Protein AF-A0A7C2Q1U1-F1 (afdb_monomer)

Foldseek 3Di:
DDPDDDPPPDPCCVVPVCVVVPPDDPLPDDPLVQAAAFQQDQEFGDGDSDDDDDDDDDDPPDDRPPDDHDPVVSVVNSCCRCVPRHDDDDPPDFFNGDLPDDDPPDDSDPVVGGHDDD

Radius of gyration: 21.74 Å; Cα contacts (8 Å, |Δi|>4): 78; chains: 1; bounding box: 53×30×57 Å

Solvent-accessible surface area (backbone atoms only — not comparable to full-atom values): 8065 Å² total; per-residue (Å²): 135,76,85,71,79,85,69,89,76,58,97,50,56,88,84,46,69,65,59,80,71,58,87,69,52,100,77,66,76,79,61,66,83,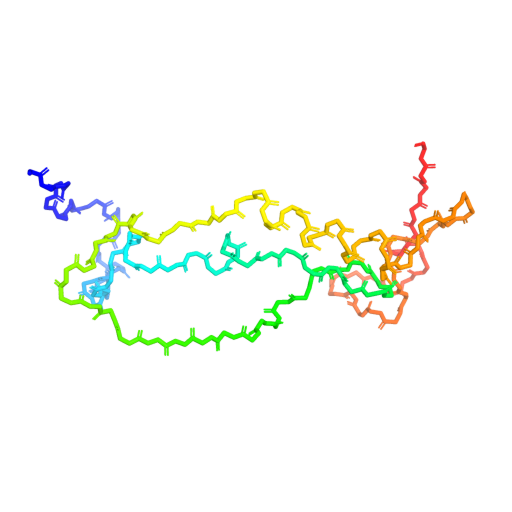71,62,55,53,52,42,34,35,43,82,64,56,46,73,54,85,86,70,94,78,86,86,76,83,81,59,98,83,67,54,95,71,81,72,73,68,58,62,68,59,30,50,52,49,25,46,50,28,47,76,75,54,21,64,76,88,55,99,84,62,42,64,73,46,60,85,86,59,85,64,83,97,56,76,97,46,72,73,75,30,44,46,87,85,127

Mean predicted aligned error: 10.08 Å

Structure (mmCIF, N/CA/C/O backbone):
data_AF-A0A7C2Q1U1-F1
#
_entry.id   AF-A0A7C2Q1U1-F1
#
loop_
_atom_site.group_PDB
_atom_site.id
_atom_site.type_symbol
_atom_site.label_atom_id
_atom_site.label_alt_id
_atom_site.label_comp_id
_atom_site.label_asym_id
_atom_site.label_entity_id
_atom_site.label_seq_id
_atom_site.pdbx_PDB_ins_code
_atom_site.Cartn_x
_atom_site.Cartn_y
_atom_site.Cartn_z
_atom_site.occupancy
_atom_site.B_iso_or_equiv
_atom_site.auth_seq_id
_atom_site.auth_comp_id
_atom_site.auth_asym_id
_atom_site.auth_atom_id
_atom_site.pdbx_PDB_model_num
ATOM 1 N N . GLN A 1 1 ? -26.484 -10.016 21.437 1.00 40.97 1 GLN A N 1
ATOM 2 C CA . GLN A 1 1 ? -25.639 -10.908 22.260 1.00 40.97 1 GLN A CA 1
ATOM 3 C C . GLN A 1 1 ? -24.205 -10.718 21.770 1.00 40.97 1 GLN A C 1
ATOM 5 O O . GLN A 1 1 ? -23.758 -11.435 20.887 1.00 40.97 1 GLN A O 1
ATOM 10 N N . GLY A 1 2 ? -23.568 -9.620 22.198 1.00 40.38 2 GLY A N 1
ATOM 11 C CA . GLY A 1 2 ? -22.231 -9.234 21.734 1.00 40.38 2 GLY A CA 1
ATOM 12 C C . GLY A 1 2 ? -21.173 -10.209 22.241 1.00 40.38 2 GLY A C 1
ATOM 13 O O . GLY A 1 2 ? -21.343 -10.795 23.309 1.00 40.38 2 GLY A O 1
ATOM 14 N N . MET A 1 3 ? -20.137 -10.421 21.430 1.00 47.72 3 MET A N 1
ATOM 15 C CA . MET A 1 3 ? -19.001 -11.298 21.712 1.00 47.72 3 MET A CA 1
ATOM 16 C C . MET A 1 3 ? -18.491 -11.142 23.151 1.00 47.72 3 MET A C 1
ATOM 18 O O . MET A 1 3 ? -18.294 -10.036 23.633 1.00 47.72 3 MET A O 1
ATOM 22 N N . GLN A 1 4 ? -18.324 -12.303 23.784 1.00 49.94 4 GLN A N 1
ATOM 23 C CA . GLN A 1 4 ? -17.927 -12.595 25.164 1.00 49.94 4 GLN A CA 1
ATOM 24 C C . GLN A 1 4 ? -17.186 -11.490 25.935 1.00 49.94 4 GLN A C 1
ATOM 26 O O . GLN A 1 4 ? -16.208 -10.926 25.448 1.00 49.94 4 GLN A O 1
ATOM 31 N N . GLU A 1 5 ? -17.606 -11.295 27.194 1.00 51.97 5 GLU A N 1
ATOM 32 C CA . GLU A 1 5 ? -16.851 -10.594 28.240 1.00 51.97 5 GLU A CA 1
ATOM 33 C C . GLU A 1 5 ? -15.367 -10.979 28.170 1.00 51.97 5 GLU A C 1
ATOM 35 O O . GLU A 1 5 ? -15.042 -12.161 28.021 1.00 51.97 5 GLU A O 1
ATOM 40 N N . ARG A 1 6 ? -14.487 -9.965 28.214 1.00 53.88 6 ARG A N 1
ATOM 41 C CA . ARG A 1 6 ? -13.024 -10.074 28.099 1.00 53.88 6 ARG A CA 1
ATOM 42 C C . ARG A 1 6 ? -12.522 -11.349 28.781 1.00 53.88 6 ARG A C 1
ATOM 44 O O . ARG A 1 6 ? -12.462 -11.416 30.005 1.00 53.88 6 ARG A O 1
ATOM 51 N N . ARG A 1 7 ? -12.173 -12.367 27.986 1.00 52.31 7 ARG A N 1
ATOM 52 C CA . ARG A 1 7 ? -11.569 -13.594 28.513 1.00 52.31 7 ARG A CA 1
ATOM 53 C C . ARG A 1 7 ? -10.288 -13.209 29.251 1.00 52.31 7 ARG A C 1
ATOM 55 O O . ARG A 1 7 ? -9.525 -12.387 28.748 1.00 52.31 7 ARG A O 1
ATOM 62 N N . ASP A 1 8 ? -10.013 -13.878 30.368 1.00 52.69 8 ASP A N 1
ATOM 63 C CA . ASP A 1 8 ? -8.742 -13.879 31.117 1.00 52.69 8 ASP A CA 1
ATOM 64 C C . ASP A 1 8 ? -7.518 -14.354 30.281 1.00 52.69 8 ASP A C 1
ATOM 66 O O . ASP A 1 8 ? -6.556 -14.916 30.796 1.00 52.69 8 ASP A O 1
ATOM 70 N N . SER A 1 9 ? -7.536 -14.205 28.956 1.00 51.66 9 SER A N 1
ATOM 71 C CA . SER A 1 9 ? -6.804 -15.041 28.007 1.00 51.66 9 SER A CA 1
ATOM 72 C C . SER A 1 9 ? -5.359 -14.638 27.735 1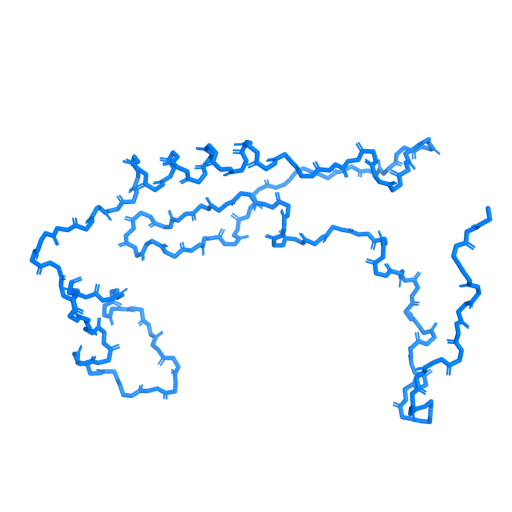.00 51.66 9 SER A C 1
ATOM 74 O O . SER A 1 9 ? -4.783 -15.143 26.772 1.00 51.66 9 SER A O 1
ATOM 76 N N . TRP A 1 10 ? -4.735 -13.773 28.536 1.00 59.41 10 TRP A N 1
ATOM 77 C CA . TRP A 1 10 ? -3.313 -13.485 28.341 1.00 59.41 10 TRP A CA 1
ATOM 78 C C . TRP A 1 10 ? -2.440 -14.332 29.262 1.00 59.41 10 TRP A C 1
ATOM 80 O O . TRP A 1 10 ? -2.447 -14.169 30.478 1.00 59.41 10 TRP A O 1
ATOM 90 N N . GLN A 1 11 ? -1.640 -15.210 28.651 1.00 63.00 11 GLN A N 1
ATOM 91 C CA . GLN A 1 11 ? -0.785 -16.212 29.306 1.00 63.00 11 GLN A CA 1
ATOM 92 C C . GLN A 1 11 ? 0.261 -15.639 30.293 1.00 6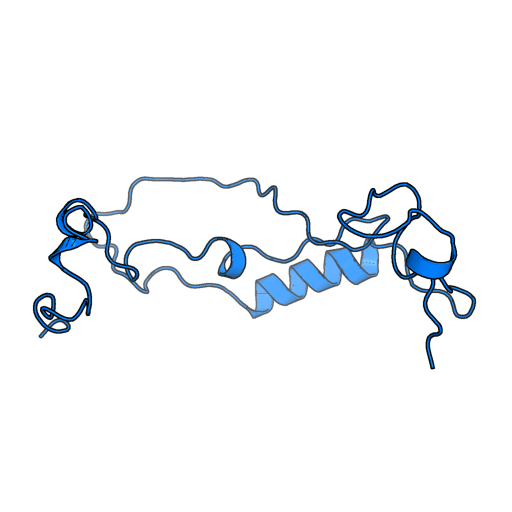3.00 11 GLN A C 1
ATOM 94 O O . GLN A 1 11 ? 0.924 -16.412 30.976 1.00 63.00 11 GLN A O 1
ATOM 99 N N . PHE A 1 12 ? 0.390 -14.309 30.414 1.00 73.06 12 PHE A N 1
ATOM 100 C CA . PHE A 1 12 ? 1.386 -13.614 31.242 1.00 73.06 12 PHE A CA 1
ATOM 101 C C . PHE A 1 12 ? 0.808 -12.378 31.958 1.00 73.06 12 PHE A C 1
ATOM 103 O O . PHE A 1 12 ? 1.365 -11.285 31.877 1.00 73.06 12 PHE A O 1
ATOM 110 N N . LYS A 1 13 ? -0.321 -12.533 32.664 1.00 70.56 13 LYS A N 1
ATOM 111 C CA . LYS A 1 13 ? -1.034 -11.439 33.367 1.00 70.56 13 LYS A CA 1
ATOM 112 C C . LYS A 1 13 ? -0.130 -10.592 34.279 1.00 70.56 13 LYS A C 1
ATOM 114 O O . LYS A 1 13 ? -0.313 -9.386 34.383 1.00 70.56 13 LYS A O 1
ATOM 119 N N . GLU A 1 14 ? 0.881 -11.202 34.895 1.00 79.56 14 GLU A N 1
ATOM 120 C CA . GLU A 1 14 ? 1.820 -10.510 35.786 1.00 79.56 14 GLU A CA 1
ATOM 121 C C . GLU A 1 14 ? 2.818 -9.591 35.056 1.00 79.56 14 GLU A C 1
ATOM 123 O O . GLU A 1 14 ? 3.242 -8.583 35.619 1.00 79.56 14 GLU A O 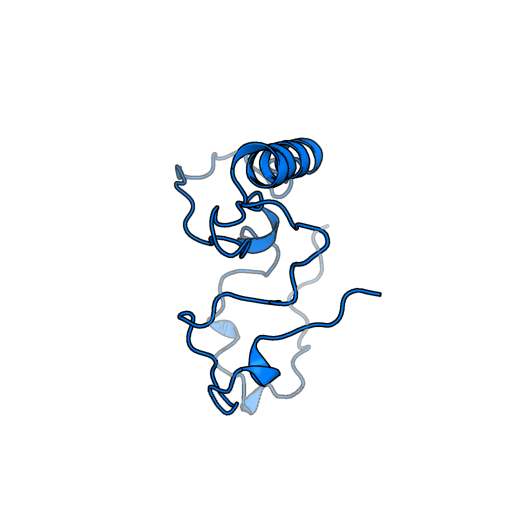1
ATOM 128 N N . TYR A 1 15 ? 3.134 -9.892 33.795 1.00 75.75 15 TYR A N 1
ATOM 129 C CA . TYR A 1 15 ? 3.989 -9.068 32.931 1.00 75.75 15 TYR A CA 1
ATOM 130 C C . TYR A 1 15 ? 3.191 -8.062 32.091 1.00 75.75 15 TYR A C 1
ATOM 132 O O . TYR A 1 15 ? 3.763 -7.105 31.585 1.00 75.75 15 TYR A O 1
ATOM 140 N N . ASN A 1 16 ? 1.875 -8.265 31.988 1.00 77.31 16 ASN A N 1
ATOM 141 C CA . ASN A 1 16 ? 0.957 -7.521 31.127 1.00 77.31 16 ASN A CA 1
ATOM 142 C C . ASN A 1 16 ? -0.110 -6.756 31.938 1.00 77.31 16 ASN A C 1
ATOM 144 O O . ASN A 1 16 ? -1.268 -6.660 31.528 1.00 77.31 16 ASN A O 1
ATOM 148 N N . LYS A 1 17 ? 0.253 -6.266 33.132 1.00 78.25 17 LYS A N 1
ATOM 149 C CA . LYS A 1 17 ? -0.666 -5.576 34.065 1.00 78.25 17 LYS A CA 1
ATOM 150 C C . LYS A 1 17 ? -1.262 -4.290 33.482 1.00 78.25 17 LYS A C 1
ATOM 152 O O . LYS A 1 17 ? -2.269 -3.797 33.970 1.00 78.25 17 LYS A O 1
ATOM 157 N N . ASP A 1 18 ? -0.620 -3.734 32.465 1.00 79.75 18 ASP A N 1
ATOM 158 C CA . ASP A 1 18 ? -0.994 -2.512 31.767 1.00 79.75 18 ASP A CA 1
ATOM 159 C C . ASP A 1 18 ? -1.994 -2.734 30.624 1.00 79.75 18 ASP A C 1
ATOM 161 O O . ASP A 1 18 ? -2.528 -1.754 30.106 1.00 79.75 18 ASP A O 1
ATOM 165 N N . LEU A 1 19 ? -2.305 -3.983 30.253 1.00 71.88 19 LEU A N 1
ATOM 166 C CA . LEU A 1 19 ? -3.303 -4.271 29.215 1.00 71.88 19 LEU A CA 1
ATOM 167 C C . LEU A 1 19 ? -4.704 -3.766 29.581 1.00 71.88 19 LEU A C 1
ATOM 169 O O . LEU A 1 19 ? -5.470 -3.423 28.685 1.00 71.88 19 LEU A O 1
ATOM 173 N N . ASP A 1 20 ? -5.030 -3.650 30.869 1.00 72.62 20 ASP A N 1
ATOM 174 C CA . ASP A 1 20 ? -6.304 -3.073 31.317 1.00 72.62 20 ASP A CA 1
ATOM 175 C C . ASP A 1 20 ? -6.422 -1.566 31.014 1.00 72.62 20 ASP A C 1
ATOM 177 O O . ASP A 1 20 ? -7.528 -1.025 31.022 1.00 72.62 20 ASP A O 1
ATOM 181 N N . ASN A 1 21 ? -5.310 -0.894 30.680 1.00 78.44 21 ASN A N 1
ATOM 182 C CA . ASN A 1 21 ? -5.307 0.495 30.208 1.00 78.44 21 ASN A CA 1
ATOM 183 C C . ASN A 1 21 ? -5.705 0.620 28.726 1.00 78.44 21 ASN A C 1
ATOM 185 O O . ASN A 1 21 ? -5.931 1.731 28.235 1.00 78.44 21 ASN A O 1
ATOM 189 N N . ILE A 1 22 ? -5.765 -0.495 27.991 1.00 73.94 22 ILE A N 1
ATOM 190 C CA . ILE A 1 22 ? -6.217 -0.521 26.602 1.00 73.94 22 ILE A CA 1
ATOM 191 C C . ILE A 1 22 ? -7.742 -0.415 26.607 1.00 73.94 22 ILE A C 1
ATOM 193 O O . ILE A 1 22 ? -8.464 -1.373 26.875 1.00 73.94 22 ILE A O 1
ATOM 197 N N . TRP A 1 23 ? -8.228 0.789 26.327 1.00 70.50 23 TRP A N 1
ATOM 198 C CA . TRP A 1 23 ? -9.653 1.114 26.305 1.00 70.50 23 TRP A CA 1
ATOM 199 C C . TRP A 1 23 ? -10.321 0.848 24.945 1.00 70.50 23 TRP A C 1
ATOM 201 O O . TRP A 1 23 ? -11.546 0.894 24.860 1.00 70.50 23 TRP A O 1
ATOM 211 N N . TRP A 1 24 ? -9.536 0.582 23.895 1.00 71.56 24 TRP A N 1
ATOM 212 C CA . TRP A 1 24 ? -10.019 0.235 22.556 1.00 71.56 24 TRP A CA 1
ATOM 213 C C . TRP A 1 24 ? -10.002 -1.284 22.360 1.00 71.56 24 TRP A C 1
ATOM 215 O O . TRP A 1 24 ? -9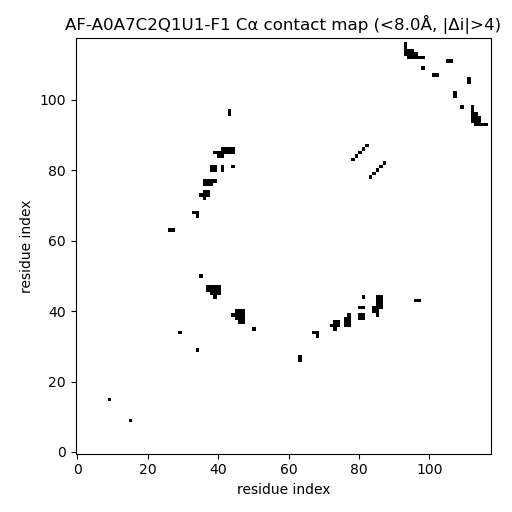.082 -1.968 22.803 1.00 71.56 24 TRP A O 1
ATOM 225 N N . ASP A 1 25 ? -11.003 -1.830 21.679 1.00 66.31 25 ASP A N 1
ATOM 226 C CA . ASP A 1 25 ? -10.946 -3.205 21.188 1.00 66.31 25 ASP A CA 1
ATOM 227 C C . ASP A 1 25 ? -10.435 -3.207 19.738 1.00 66.31 25 ASP A C 1
ATOM 229 O O . ASP A 1 25 ? -10.587 -2.228 19.009 1.00 66.31 25 ASP A O 1
ATOM 233 N N . GLY A 1 26 ? -9.798 -4.291 19.288 1.00 63.97 26 GLY A N 1
ATOM 234 C CA . GLY A 1 26 ? -9.290 -4.391 17.909 1.00 63.97 26 GLY A CA 1
ATOM 235 C C . GLY A 1 26 ? -10.374 -4.384 16.819 1.00 63.97 26 GLY A C 1
ATOM 236 O O . GLY A 1 26 ? -10.044 -4.541 15.642 1.00 63.97 26 GLY A O 1
ATOM 237 N N . LEU A 1 27 ? -11.646 -4.243 17.208 1.00 63.56 27 LEU A N 1
ATOM 238 C CA . LEU A 1 27 ? -12.798 -4.046 16.331 1.00 63.56 27 LEU A CA 1
ATOM 239 C C . LEU A 1 27 ? -13.126 -2.548 16.176 1.00 63.56 27 LEU A C 1
ATOM 241 O O . LEU A 1 27 ? -13.661 -2.140 15.148 1.00 63.56 27 LEU A O 1
ATOM 245 N N . SER A 1 28 ? -12.768 -1.728 17.165 1.00 60.78 28 SER A N 1
ATOM 246 C CA . SER A 1 28 ? -12.877 -0.275 17.183 1.00 60.78 28 SER A CA 1
ATOM 247 C C . SER A 1 28 ? -11.644 0.364 16.535 1.00 60.78 28 SER A C 1
ATOM 249 O O . SER A 1 28 ? -10.549 0.418 17.092 1.00 60.78 28 SER A O 1
ATOM 251 N N . GLY A 1 29 ? -11.816 0.839 15.302 1.00 64.75 29 GLY A N 1
ATOM 252 C CA . GLY A 1 29 ? -10.776 1.536 14.548 1.00 64.75 29 GLY A CA 1
ATOM 253 C C . GLY A 1 29 ? -10.621 1.020 13.123 1.00 64.75 29 GLY A C 1
ATOM 254 O O . GLY A 1 29 ? -11.155 -0.018 12.739 1.00 64.75 29 GLY A O 1
ATOM 255 N N . SER A 1 30 ? -9.877 1.771 12.312 1.00 67.75 30 SER A N 1
ATOM 256 C CA . SER A 1 30 ? -9.567 1.365 10.944 1.00 67.75 30 SER A CA 1
ATOM 257 C C . SER A 1 30 ? -8.155 0.802 10.852 1.00 67.75 30 SER A C 1
ATOM 259 O O . SER A 1 30 ? -7.186 1.382 11.350 1.00 67.75 30 SER A O 1
ATOM 261 N N . TRP A 1 31 ? -8.024 -0.330 10.165 1.00 73.19 31 TRP A N 1
ATOM 262 C CA . TRP A 1 31 ? -6.727 -0.860 9.775 1.00 73.19 31 TRP A CA 1
ATOM 263 C C . TRP A 1 31 ? -6.181 0.045 8.670 1.00 73.19 31 TRP A C 1
ATOM 265 O O . TRP A 1 31 ? -6.546 -0.106 7.506 1.00 73.19 31 TRP A O 1
ATOM 275 N N . GLN A 1 32 ? -5.333 1.011 9.036 1.00 71.94 32 GLN A N 1
ATOM 276 C CA . GLN A 1 32 ? -4.859 2.087 8.147 1.00 71.94 32 GLN A CA 1
ATOM 277 C C . GLN A 1 32 ? -4.325 1.565 6.800 1.00 71.94 32 GLN A C 1
ATOM 279 O O . GLN A 1 32 ? -4.604 2.131 5.744 1.00 71.94 32 GLN A O 1
ATOM 284 N N . ASN A 1 33 ? -3.630 0.426 6.825 1.00 74.81 33 ASN A N 1
ATOM 285 C CA . ASN A 1 33 ? -3.055 -0.195 5.631 1.00 74.81 33 ASN A CA 1
ATOM 286 C C . ASN A 1 33 ? -4.092 -0.924 4.762 1.00 74.81 33 ASN A C 1
ATOM 288 O O . ASN A 1 33 ? -3.824 -1.197 3.597 1.00 74.81 33 ASN A O 1
ATOM 292 N N . ALA A 1 34 ? -5.246 -1.279 5.329 1.00 71.25 34 ALA A N 1
ATOM 293 C CA . ALA A 1 34 ? -6.332 -1.943 4.617 1.00 71.25 34 ALA A CA 1
ATOM 294 C C . ALA A 1 34 ? -7.298 -0.940 3.975 1.00 71.25 34 ALA A C 1
ATOM 296 O O . ALA A 1 34 ? -7.918 -1.262 2.965 1.00 71.25 34 ALA A O 1
ATOM 297 N N . VAL A 1 35 ? -7.432 0.264 4.547 1.00 79.12 35 VAL A N 1
ATOM 298 C CA . VAL A 1 35 ? -8.393 1.269 4.067 1.00 79.12 35 VAL A CA 1
ATOM 299 C C . VAL A 1 35 ? -7.887 2.070 2.873 1.00 79.12 35 VAL A C 1
ATOM 301 O O . VAL A 1 35 ? -8.652 2.330 1.944 1.00 79.12 35 VAL A O 1
ATOM 304 N N . ALA A 1 36 ? -6.607 2.439 2.860 1.00 84.94 36 ALA A N 1
ATOM 305 C CA . ALA A 1 36 ? -6.053 3.290 1.818 1.00 84.94 36 ALA A CA 1
ATOM 306 C C . ALA A 1 36 ? -5.716 2.504 0.544 1.00 84.94 36 ALA A C 1
ATOM 308 O O . ALA A 1 36 ? -5.104 1.435 0.587 1.00 84.94 36 ALA A O 1
ATOM 309 N N . ALA A 1 37 ? -6.059 3.074 -0.612 1.00 87.62 37 ALA A N 1
ATOM 310 C CA . ALA A 1 37 ? -5.598 2.553 -1.889 1.00 87.62 37 ALA A CA 1
ATOM 311 C C . ALA A 1 37 ? -4.068 2.628 -1.993 1.00 87.62 37 ALA A C 1
ATOM 313 O O . ALA A 1 37 ? -3.417 3.542 -1.478 1.00 87.62 37 ALA A O 1
ATOM 314 N N . SER A 1 38 ? -3.484 1.668 -2.709 1.00 88.38 38 SER A N 1
ATOM 315 C CA . SER A 1 38 ? -2.056 1.707 -2.989 1.00 88.38 38 SER A CA 1
ATOM 316 C C . SER A 1 38 ? -1.730 2.774 -4.030 1.00 88.38 38 SER A C 1
ATOM 318 O O . SER A 1 38 ? -2.225 2.710 -5.148 1.00 88.38 38 SER A O 1
ATOM 320 N N . HIS A 1 39 ? -0.828 3.697 -3.688 1.00 90.12 39 HIS A N 1
ATOM 321 C CA . HIS A 1 39 ? -0.277 4.701 -4.603 1.00 90.12 39 HIS A CA 1
ATOM 322 C C . HIS A 1 39 ? 1.221 4.451 -4.826 1.00 90.12 39 HIS A C 1
ATOM 324 O O . HIS A 1 39 ? 2.041 4.917 -4.029 1.00 90.12 39 HIS A O 1
ATOM 330 N N . PRO A 1 40 ? 1.603 3.632 -5.821 1.00 89.56 40 PRO A N 1
ATOM 331 C CA . PRO A 1 40 ? 3.004 3.412 -6.144 1.00 89.56 40 PRO A CA 1
ATOM 332 C C . PRO A 1 40 ? 3.697 4.708 -6.574 1.00 89.56 40 PRO A C 1
ATOM 334 O O . PRO A 1 40 ? 3.210 5.421 -7.450 1.00 89.56 40 PRO A O 1
ATOM 337 N N . ASP A 1 41 ? 4.854 4.988 -5.982 1.00 88.94 41 ASP A N 1
ATOM 338 C CA . ASP A 1 41 ? 5.724 6.095 -6.366 1.00 88.94 41 ASP A CA 1
ATOM 339 C C . ASP A 1 41 ? 6.077 6.027 -7.868 1.00 88.94 41 ASP A C 1
ATOM 341 O O . ASP A 1 41 ? 6.464 4.955 -8.349 1.00 88.94 41 ASP A O 1
ATOM 345 N N . PRO A 1 42 ? 6.005 7.147 -8.611 1.00 87.94 42 PRO A N 1
ATOM 346 C CA . PRO A 1 42 ? 6.318 7.181 -10.035 1.00 87.94 42 PRO A CA 1
ATOM 347 C C . PRO A 1 42 ? 7.707 6.651 -10.424 1.00 87.94 42 PRO A C 1
ATOM 349 O O . PRO A 1 42 ? 7.888 6.160 -11.534 1.00 87.94 42 PRO A O 1
ATOM 352 N N . VAL A 1 43 ? 8.708 6.728 -9.542 1.00 84.31 43 VAL A N 1
ATOM 353 C CA . VAL A 1 43 ? 10.105 6.403 -9.873 1.00 84.31 43 VAL A CA 1
ATOM 354 C C . VAL A 1 43 ? 10.472 4.980 -9.454 1.00 84.31 43 VAL A C 1
ATOM 356 O O . VAL A 1 43 ? 11.073 4.219 -10.220 1.00 84.31 43 VAL A O 1
ATOM 359 N N . ALA A 1 44 ? 10.157 4.622 -8.218 1.00 80.50 44 ALA A N 1
ATOM 360 C CA . ALA A 1 44 ? 10.580 3.401 -7.553 1.00 80.50 44 ALA A CA 1
ATOM 361 C C . ALA A 1 44 ? 9.454 2.368 -7.409 1.00 80.50 44 ALA A C 1
ATOM 363 O O . ALA A 1 44 ? 9.739 1.223 -7.054 1.00 80.50 44 ALA A O 1
ATOM 364 N N . GLY A 1 45 ? 8.197 2.750 -7.659 1.00 83.31 45 GLY A N 1
ATOM 365 C CA . GLY A 1 45 ? 7.037 1.863 -7.573 1.00 83.31 45 GLY A CA 1
ATOM 366 C C . GLY A 1 45 ? 6.699 1.398 -6.152 1.00 83.31 45 GLY A C 1
ATOM 367 O O . GLY A 1 45 ? 5.900 0.480 -5.980 1.00 83.31 45 GLY A O 1
ATOM 368 N N . ASN A 1 46 ? 7.304 1.985 -5.113 1.00 84.88 46 ASN A N 1
ATOM 369 C CA . ASN A 1 46 ? 6.973 1.664 -3.725 1.00 84.88 46 ASN A CA 1
ATOM 370 C C . ASN A 1 46 ? 5.666 2.333 -3.305 1.00 84.88 46 ASN A C 1
ATOM 372 O O . ASN A 1 46 ? 5.380 3.453 -3.708 1.00 84.88 46 ASN A O 1
ATOM 376 N N . HIS A 1 47 ? 4.904 1.680 -2.432 1.00 84.81 47 HIS A N 1
ATOM 377 C CA . HIS A 1 47 ? 3.713 2.292 -1.856 1.00 84.81 47 HIS A CA 1
ATOM 378 C C . HIS A 1 47 ? 4.069 3.549 -1.042 1.00 84.81 47 HIS A C 1
ATOM 380 O O . HIS A 1 47 ? 5.000 3.523 -0.228 1.00 84.81 47 HIS A O 1
ATOM 386 N N . ALA A 1 48 ? 3.333 4.640 -1.271 1.00 80.12 48 ALA A N 1
ATOM 387 C CA . ALA A 1 48 ? 3.392 5.855 -0.471 1.00 80.12 48 ALA A CA 1
ATOM 388 C C . ALA A 1 48 ? 2.305 5.856 0.617 1.00 80.12 48 ALA A C 1
ATOM 390 O O . ALA A 1 48 ? 1.109 5.845 0.331 1.00 80.12 48 ALA A O 1
ATOM 391 N N . TRP A 1 49 ? 2.742 5.927 1.875 1.00 77.06 49 TRP A N 1
ATOM 392 C CA . TRP A 1 49 ? 1.873 5.868 3.058 1.00 77.06 49 TRP A CA 1
ATOM 393 C C . TRP A 1 49 ? 1.181 7.191 3.402 1.00 77.06 49 TRP A C 1
ATOM 395 O O . TRP A 1 49 ? 0.241 7.211 4.188 1.00 77.06 49 TRP A O 1
ATOM 405 N N . HIS A 1 50 ? 1.631 8.306 2.826 1.00 82.50 50 HIS A N 1
ATOM 406 C CA . HIS A 1 50 ? 1.051 9.614 3.112 1.00 82.50 50 HIS A CA 1
ATOM 407 C C . HIS A 1 50 ? -0.264 9.772 2.351 1.00 82.50 50 HIS A C 1
ATOM 409 O O . HIS A 1 50 ? -0.267 9.906 1.128 1.00 82.50 50 HIS A O 1
ATOM 415 N N . GLN A 1 51 ? -1.370 9.752 3.090 1.00 80.88 51 GLN A N 1
ATOM 416 C CA . GLN A 1 51 ? -2.716 9.945 2.566 1.00 80.88 51 GLN A CA 1
ATOM 417 C C . GLN A 1 51 ? -3.320 11.212 3.156 1.00 80.88 51 GLN A C 1
ATOM 419 O O . GLN A 1 51 ? -3.256 11.439 4.364 1.00 80.88 51 GLN A O 1
ATOM 424 N N . LYS A 1 52 ? -3.926 12.038 2.301 1.00 85.12 52 LYS A N 1
ATOM 425 C CA . LYS A 1 52 ? -4.785 13.120 2.775 1.00 85.12 52 LYS A CA 1
ATOM 426 C C . LYS A 1 52 ? -6.114 12.502 3.192 1.00 85.12 52 LYS A C 1
ATOM 428 O O . LYS A 1 52 ? -6.776 11.873 2.372 1.00 85.12 52 LYS A O 1
ATOM 433 N N . VAL A 1 53 ? -6.496 12.711 4.444 1.00 85.19 53 VAL A N 1
ATOM 434 C CA . VAL A 1 53 ? -7.768 12.243 4.995 1.00 85.19 53 VAL A CA 1
ATOM 435 C C . VAL A 1 53 ? -8.578 13.425 5.511 1.00 85.19 53 VAL A C 1
ATOM 437 O O . VAL A 1 53 ? -8.014 14.424 5.961 1.00 85.19 53 VAL A O 1
ATOM 440 N N . SER A 1 54 ? -9.896 13.296 5.431 1.00 87.75 54 SER A N 1
ATOM 441 C CA . SER A 1 54 ? -10.841 14.117 6.185 1.00 87.75 54 SER A CA 1
ATOM 442 C C . SER A 1 54 ? -11.379 13.260 7.322 1.00 87.75 54 SER A C 1
ATOM 444 O O . SER A 1 54 ? -11.574 12.060 7.141 1.00 87.75 54 SER A O 1
ATOM 446 N N . ILE A 1 55 ? -11.575 13.866 8.486 1.00 86.56 55 ILE A N 1
ATOM 447 C CA . ILE A 1 55 ? -12.006 13.171 9.697 1.00 86.56 55 ILE A CA 1
ATOM 448 C C . ILE A 1 55 ? -13.176 13.949 10.281 1.00 86.56 55 ILE A C 1
ATOM 450 O O . ILE A 1 55 ? -13.139 15.180 10.305 1.00 86.56 55 ILE A O 1
ATOM 454 N N . GLU A 1 56 ? -14.178 13.237 10.772 1.00 89.06 56 GLU A N 1
ATOM 455 C CA . GLU A 1 56 ? -15.312 13.804 11.491 1.00 89.06 56 GLU A CA 1
ATOM 456 C C . GLU A 1 56 ? -15.664 12.929 12.703 1.00 89.06 56 GLU A C 1
ATOM 458 O O . GLU A 1 56 ? -15.269 11.758 12.743 1.00 89.06 56 GLU A O 1
ATOM 463 N N . PRO A 1 57 ? -16.350 13.477 13.721 1.00 89.31 57 PRO A N 1
ATOM 464 C CA . PRO A 1 57 ? -16.900 12.663 14.797 1.00 89.31 57 PRO A CA 1
ATOM 465 C C . PRO A 1 57 ? -17.928 11.668 14.249 1.00 89.31 57 PRO A C 1
ATOM 467 O O . PRO A 1 57 ? -18.755 12.045 13.423 1.00 89.31 57 PRO A O 1
ATOM 470 N N . ALA A 1 58 ? -17.914 10.433 14.754 1.00 86.75 58 ALA A N 1
ATOM 471 C CA . ALA A 1 58 ? -18.957 9.459 14.445 1.00 86.75 58 ALA A CA 1
ATOM 472 C C . ALA A 1 58 ? -20.339 9.971 14.895 1.00 86.75 58 ALA A C 1
ATOM 474 O O . ALA A 1 58 ? -20.477 10.597 15.955 1.00 86.75 58 ALA A O 1
ATOM 475 N N . GLY A 1 59 ? -21.358 9.701 14.085 1.00 91.50 59 GLY A N 1
ATOM 476 C CA . GLY A 1 59 ? -22.756 9.962 14.388 1.00 91.50 59 GLY A CA 1
ATOM 477 C C . GLY A 1 59 ? -23.285 9.072 15.514 1.00 91.50 59 GLY A C 1
ATOM 478 O O . GLY A 1 59 ? -22.697 8.057 15.875 1.00 91.50 59 GLY A O 1
ATOM 479 N N . LYS A 1 60 ? -24.437 9.448 16.082 1.00 94.12 60 LYS A N 1
ATOM 480 C CA . LYS A 1 60 ? -25.067 8.688 17.181 1.00 94.12 60 LYS A CA 1
ATOM 481 C C . LYS A 1 60 ? -25.558 7.301 16.763 1.00 94.12 60 LYS A C 1
ATOM 483 O O . LYS A 1 60 ? -25.654 6.426 17.613 1.00 94.12 60 LYS A O 1
ATOM 488 N N . GLU A 1 61 ? -25.872 7.140 15.482 1.00 94.44 61 GLU A N 1
ATOM 489 C CA . GLU A 1 61 ? -26.436 5.912 14.919 1.00 94.44 61 GLU A CA 1
ATOM 490 C C . GLU A 1 61 ? -25.400 5.089 14.136 1.00 94.44 61 GLU A C 1
ATOM 492 O O . GLU A 1 61 ? -25.744 4.013 13.653 1.00 94.44 61 GLU A O 1
ATOM 497 N N . ASP A 1 62 ? -24.157 5.578 14.015 1.00 88.81 62 ASP A N 1
ATOM 498 C CA . ASP A 1 62 ? -23.087 4.880 13.299 1.00 88.81 62 ASP A CA 1
ATOM 499 C C . ASP A 1 62 ? -22.680 3.613 14.057 1.00 88.81 62 ASP A C 1
ATOM 501 O O . ASP A 1 62 ? -22.424 3.627 15.267 1.00 88.81 62 ASP A O 1
ATOM 505 N N . GLN A 1 63 ? -22.565 2.511 13.328 1.00 85.31 63 GLN A N 1
ATOM 506 C CA . GLN A 1 63 ? -22.195 1.203 13.846 1.00 85.31 63 GLN A CA 1
ATOM 507 C C . GLN A 1 63 ? -20.955 0.660 13.133 1.00 85.31 63 GLN A C 1
ATOM 509 O O . GLN A 1 63 ? -20.641 0.984 11.984 1.00 85.31 63 GLN A O 1
ATOM 514 N N . ILE A 1 64 ? -20.221 -0.217 13.825 1.00 80.12 64 ILE A N 1
ATOM 515 C CA . ILE A 1 64 ? -19.106 -0.948 13.216 1.00 80.12 64 ILE A CA 1
ATOM 516 C C . ILE A 1 64 ? -19.644 -1.746 12.022 1.00 80.12 64 ILE A C 1
ATOM 518 O O . ILE A 1 64 ? -20.510 -2.602 12.181 1.00 80.12 64 ILE A O 1
ATOM 522 N N . GLY A 1 65 ? -19.083 -1.488 10.840 1.00 80.62 65 GLY A N 1
ATOM 523 C CA . GLY A 1 65 ? -19.490 -2.117 9.582 1.00 80.62 65 GLY A CA 1
ATOM 524 C C . GLY A 1 65 ? -20.244 -1.192 8.625 1.00 80.62 65 GLY A C 1
ATOM 525 O O . GLY A 1 65 ? -20.270 -1.496 7.435 1.00 80.62 65 GLY A O 1
ATOM 526 N N . ASP A 1 66 ? -20.758 -0.046 9.089 1.00 85.75 66 ASP A N 1
ATOM 527 C CA . ASP A 1 66 ? -21.417 0.948 8.221 1.00 85.75 66 ASP A CA 1
ATOM 528 C C . ASP A 1 66 ? -20.443 1.581 7.222 1.00 85.75 66 ASP A C 1
ATOM 530 O O . ASP A 1 66 ? -20.816 1.978 6.119 1.00 85.75 66 ASP A O 1
ATOM 534 N N . ILE A 1 67 ? -19.163 1.628 7.594 1.00 81.19 67 ILE A N 1
ATOM 535 C CA . ILE A 1 67 ? -18.064 2.050 6.735 1.00 81.19 67 ILE A CA 1
ATOM 536 C C . ILE A 1 67 ? -17.187 0.835 6.457 1.00 81.19 67 ILE A C 1
ATOM 538 O O . ILE A 1 67 ? -16.639 0.214 7.370 1.00 81.19 67 ILE A O 1
ATOM 542 N N . TRP A 1 68 ? -17.004 0.526 5.177 1.00 84.06 68 TRP A N 1
ATOM 543 C CA . TRP A 1 68 ? -16.129 -0.549 4.728 1.00 84.06 68 TRP A CA 1
ATOM 544 C C . TRP A 1 68 ? -15.252 -0.106 3.561 1.00 84.06 68 TRP A C 1
ATOM 546 O O . TRP A 1 68 ? -15.477 0.907 2.896 1.00 84.06 68 TRP A O 1
ATOM 556 N N . VAL A 1 69 ? -14.216 -0.897 3.306 1.00 86.62 69 VAL A N 1
ATOM 557 C CA . VAL A 1 69 ? -13.278 -0.645 2.217 1.00 86.62 69 VAL A CA 1
ATOM 558 C C . VAL A 1 69 ? -13.911 -1.026 0.888 1.00 86.62 69 VAL A C 1
ATOM 560 O O . VAL A 1 69 ? -14.313 -2.170 0.678 1.00 86.62 69 VAL A O 1
ATOM 563 N N . ASN A 1 70 ? -13.925 -0.090 -0.057 1.00 90.75 70 ASN A N 1
ATOM 564 C CA . ASN A 1 70 ? -14.280 -0.397 -1.435 1.00 90.75 70 ASN A CA 1
ATOM 565 C C . ASN A 1 70 ? -13.058 -0.961 -2.180 1.00 90.75 70 ASN A C 1
ATOM 567 O O . ASN A 1 70 ? -12.226 -0.217 -2.705 1.00 90.75 70 ASN A O 1
ATOM 571 N N . TYR A 1 71 ? -12.954 -2.290 -2.231 1.00 89.75 71 TYR A N 1
ATOM 572 C CA . TYR A 1 71 ? -11.825 -2.975 -2.867 1.00 89.75 71 TYR A CA 1
ATOM 573 C C . TYR A 1 71 ? -11.707 -2.690 -4.365 1.00 89.75 71 TYR A C 1
ATOM 575 O O . TYR A 1 71 ? -10.597 -2.515 -4.870 1.00 89.75 71 TYR A O 1
ATOM 583 N N . GLU A 1 72 ? -12.832 -2.601 -5.077 1.00 93.69 72 GLU A N 1
ATOM 584 C CA . GLU A 1 72 ? -12.826 -2.294 -6.507 1.00 93.69 72 GLU A CA 1
ATOM 585 C C . GLU A 1 72 ? -12.271 -0.897 -6.771 1.00 93.69 72 GLU A C 1
ATOM 587 O O . GLU A 1 72 ? -11.458 -0.709 -7.676 1.00 93.69 72 GLU A O 1
ATOM 592 N N . ASN A 1 73 ? -12.678 0.085 -5.964 1.00 92.19 73 ASN A N 1
ATOM 593 C CA . ASN A 1 73 ? -12.153 1.439 -6.055 1.00 92.19 73 ASN A CA 1
ATOM 594 C C . ASN A 1 73 ? -10.654 1.478 -5.729 1.00 92.19 73 ASN A C 1
ATOM 596 O O . ASN A 1 73 ? -9.882 2.060 -6.490 1.00 92.19 73 ASN A O 1
ATOM 600 N N . ASN A 1 74 ? -10.217 0.794 -4.667 1.00 90.88 74 ASN A N 1
ATOM 601 C CA . ASN A 1 74 ? -8.797 0.712 -4.316 1.00 90.88 74 ASN A CA 1
ATOM 602 C C . ASN A 1 74 ? -7.96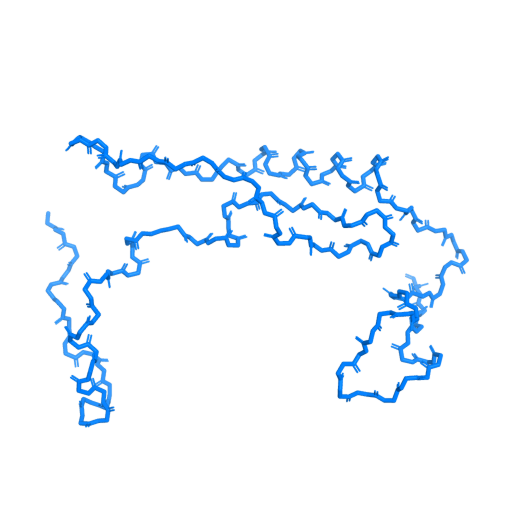4 0.094 -5.447 1.00 90.88 74 ASN A C 1
ATOM 604 O O . ASN A 1 74 ? -6.882 0.598 -5.756 1.00 90.88 74 ASN A O 1
ATOM 608 N N . MET A 1 75 ? -8.478 -0.948 -6.106 1.00 92.81 75 MET A N 1
ATOM 609 C CA . MET A 1 75 ? -7.810 -1.570 -7.248 1.00 92.81 75 MET A CA 1
ATOM 610 C C . MET A 1 75 ? -7.750 -0.632 -8.459 1.00 92.81 75 MET A C 1
ATOM 612 O O . MET A 1 75 ? -6.693 -0.509 -9.075 1.00 92.81 75 MET A O 1
ATOM 616 N N . LYS A 1 76 ? -8.840 0.081 -8.774 1.00 94.94 76 LYS A N 1
ATOM 617 C CA . LYS A 1 76 ? -8.873 1.073 -9.866 1.00 94.94 76 LYS A CA 1
ATOM 618 C C . LYS A 1 76 ? -7.870 2.202 -9.640 1.00 94.94 76 LYS A C 1
ATOM 620 O O . LYS A 1 76 ? -7.154 2.585 -10.564 1.00 94.94 76 LYS A O 1
ATOM 625 N N . VAL A 1 77 ? -7.787 2.715 -8.413 1.00 92.25 77 VAL A N 1
ATOM 626 C CA . VAL A 1 77 ? -6.818 3.753 -8.041 1.00 92.25 77 VAL A CA 1
ATOM 627 C C . VAL A 1 77 ? -5.390 3.221 -8.157 1.00 92.25 77 VAL A C 1
ATOM 629 O O . VAL A 1 77 ? -4.559 3.855 -8.806 1.00 92.25 77 VAL A O 1
ATOM 632 N N . TYR A 1 78 ? -5.113 2.029 -7.622 1.00 92.06 78 TYR A N 1
ATOM 633 C CA . TYR A 1 78 ? -3.805 1.387 -7.762 1.00 92.06 78 TYR A CA 1
ATOM 634 C C . TYR A 1 78 ? -3.392 1.223 -9.229 1.00 92.06 78 TYR A C 1
ATOM 636 O O . TYR A 1 78 ? -2.276 1.590 -9.594 1.00 92.06 78 TYR A O 1
ATOM 644 N N . GLN A 1 79 ? -4.292 0.722 -10.078 1.00 93.62 79 GLN A N 1
ATOM 645 C CA . GLN A 1 79 ? -4.043 0.571 -11.511 1.00 93.62 79 GLN A CA 1
ATOM 646 C C . GLN A 1 79 ? -3.776 1.917 -12.180 1.00 93.62 79 GLN A C 1
ATOM 648 O O . GLN A 1 79 ? -2.828 2.031 -12.945 1.00 93.62 79 GLN A O 1
ATOM 653 N N . ALA A 1 80 ? -4.545 2.960 -11.857 1.00 93.75 80 ALA A N 1
ATOM 654 C CA . ALA A 1 80 ? -4.317 4.288 -12.417 1.00 93.75 80 ALA A CA 1
ATOM 655 C C . ALA A 1 80 ? -2.910 4.815 -12.092 1.00 93.75 80 ALA A C 1
ATOM 657 O O . ALA A 1 80 ? -2.236 5.332 -12.981 1.00 93.75 80 ALA A O 1
ATOM 658 N N . TRP A 1 81 ? -2.445 4.645 -10.854 1.00 93.19 81 TRP A N 1
ATOM 659 C CA . TRP A 1 81 ? -1.091 5.044 -10.471 1.00 93.19 81 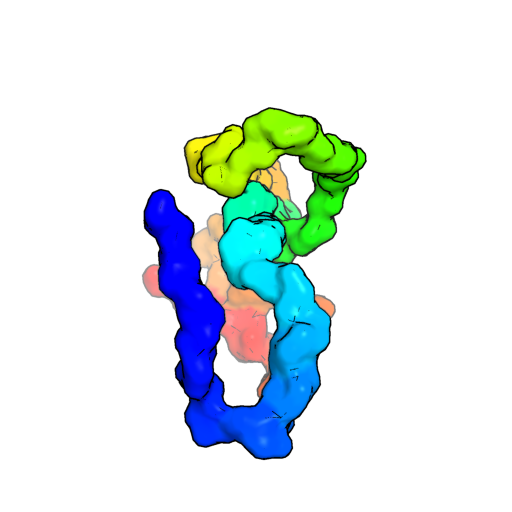TRP A CA 1
ATOM 660 C C . TRP A 1 81 ? -0.026 4.172 -11.140 1.00 93.19 81 TRP A C 1
ATOM 662 O O . TRP A 1 81 ? 0.891 4.708 -11.760 1.00 93.19 81 TRP A O 1
ATOM 672 N N . ARG A 1 82 ? -0.177 2.844 -11.085 1.00 91.50 82 ARG A N 1
ATOM 673 C CA . ARG A 1 82 ? 0.760 1.885 -11.686 1.00 91.50 82 ARG A CA 1
ATOM 674 C C . ARG A 1 82 ? 0.898 2.075 -13.196 1.00 91.50 82 ARG A C 1
ATOM 676 O O . ARG A 1 82 ? 2.009 2.105 -13.705 1.00 91.50 82 ARG A O 1
ATOM 683 N N . ASP A 1 83 ? -0.221 2.176 -13.903 1.00 92.88 83 ASP A N 1
ATOM 684 C CA . ASP A 1 83 ? -0.250 2.099 -15.366 1.00 92.88 83 ASP A CA 1
ATOM 685 C C . ASP A 1 83 ? 0.002 3.452 -16.030 1.00 92.88 83 ASP A C 1
ATOM 687 O O . ASP A 1 83 ? 0.475 3.493 -17.164 1.00 92.88 83 ASP A O 1
ATOM 691 N N . LYS A 1 84 ? -0.326 4.563 -15.352 1.00 93.31 84 LYS A N 1
ATOM 692 C CA . LYS A 1 84 ? -0.223 5.909 -15.941 1.00 93.31 84 LYS A CA 1
ATOM 693 C C . LYS A 1 84 ? 0.921 6.746 -15.385 1.00 93.31 84 LYS A C 1
ATOM 695 O O . LYS A 1 84 ? 1.363 7.658 -16.075 1.00 93.31 84 LYS A O 1
ATOM 700 N N . LEU A 1 85 ? 1.358 6.496 -14.149 1.00 92.31 85 LEU A N 1
ATOM 701 C CA . LEU A 1 85 ? 2.331 7.350 -13.456 1.00 92.31 85 LEU A CA 1
ATOM 702 C C . LEU A 1 85 ? 3.627 6.613 -13.126 1.00 92.31 85 LEU A C 1
ATOM 704 O O . LEU A 1 85 ? 4.699 7.211 -13.196 1.00 92.31 85 LEU A O 1
ATOM 708 N N . THR A 1 86 ? 3.551 5.335 -12.752 1.00 91.06 86 THR A N 1
ATOM 709 C CA . THR A 1 86 ? 4.740 4.549 -12.421 1.00 91.06 86 THR A CA 1
ATOM 710 C C . THR A 1 86 ? 5.575 4.262 -13.658 1.00 91.06 86 THR A C 1
ATOM 712 O O . THR A 1 86 ? 5.071 3.836 -14.695 1.00 91.06 86 THR A O 1
ATOM 715 N N . ARG A 1 87 ? 6.887 4.474 -13.531 1.00 87.31 87 ARG A N 1
ATOM 716 C CA . ARG A 1 87 ? 7.871 4.106 -14.541 1.00 87.31 87 ARG A CA 1
ATOM 717 C C . ARG A 1 87 ? 7.698 2.622 -14.901 1.00 87.31 87 ARG A C 1
ATOM 719 O O . ARG A 1 87 ? 7.811 1.781 -14.004 1.00 87.31 87 ARG A O 1
ATOM 726 N N . PRO A 1 88 ? 7.448 2.295 -16.181 1.00 84.56 88 PRO A N 1
ATOM 727 C CA . PRO A 1 88 ? 7.224 0.922 -16.597 1.00 84.56 88 PRO A CA 1
ATOM 728 C C . PRO A 1 88 ? 8.522 0.121 -16.533 1.00 84.56 88 PRO A C 1
ATOM 730 O O . PRO A 1 88 ? 9.617 0.677 -16.614 1.00 84.56 88 PRO A O 1
ATOM 733 N N . LEU A 1 89 ? 8.376 -1.198 -16.438 1.00 82.81 89 LEU A N 1
ATOM 734 C CA . LEU A 1 89 ? 9.487 -2.125 -16.582 1.00 82.81 89 LEU A CA 1
ATOM 735 C C . LEU A 1 89 ? 9.801 -2.321 -18.073 1.00 82.81 89 LEU A C 1
ATOM 737 O O . LEU A 1 89 ? 8.928 -2.718 -18.848 1.00 82.81 89 LEU A O 1
ATOM 741 N N . ALA A 1 90 ? 11.043 -2.078 -18.476 1.00 85.12 90 ALA A N 1
ATOM 742 C CA . ALA A 1 90 ? 11.554 -2.407 -19.800 1.00 85.12 90 ALA A CA 1
ATOM 743 C C . ALA A 1 90 ? 12.217 -3.795 -19.810 1.00 85.12 90 ALA A C 1
ATOM 745 O O . ALA A 1 90 ? 12.750 -4.257 -18.806 1.00 85.12 90 ALA A O 1
ATOM 746 N N . LYS A 1 91 ? 12.265 -4.453 -20.978 1.00 84.50 91 LYS A N 1
ATOM 747 C CA . LYS A 1 91 ? 12.882 -5.789 -21.148 1.00 84.50 91 LYS A CA 1
ATOM 748 C C . LYS A 1 91 ? 14.350 -5.861 -20.685 1.00 84.50 91 LYS A C 1
ATOM 750 O O . LYS A 1 91 ? 14.830 -6.938 -20.354 1.00 84.50 91 LYS A O 1
ATOM 755 N N . GLY A 1 92 ? 15.063 -4.735 -20.694 1.00 87.19 92 GLY A N 1
ATOM 756 C CA . GLY A 1 92 ? 16.456 -4.640 -20.246 1.00 87.19 92 GLY A CA 1
ATOM 757 C C . GLY A 1 92 ? 16.632 -4.260 -18.774 1.00 87.19 92 GLY A C 1
ATOM 758 O O . GLY A 1 92 ? 17.770 -4.113 -18.334 1.00 87.19 92 GLY A O 1
ATOM 759 N N . ASP A 1 93 ? 15.550 -4.058 -18.020 1.00 87.88 93 ASP A N 1
ATOM 760 C CA . ASP A 1 93 ? 15.649 -3.608 -16.636 1.00 87.88 93 ASP A CA 1
ATOM 761 C C . ASP A 1 93 ? 16.136 -4.731 -15.722 1.00 87.88 93 ASP A C 1
ATOM 763 O O . ASP A 1 93 ? 15.502 -5.773 -15.567 1.00 87.88 93 ASP A O 1
ATOM 767 N N . THR A 1 94 ? 17.262 -4.479 -15.059 1.00 90.00 94 THR A N 1
ATOM 768 C CA . THR A 1 94 ? 17.890 -5.424 -14.127 1.00 90.00 94 THR A CA 1
ATOM 769 C C . THR A 1 94 ? 17.929 -4.896 -12.699 1.00 90.00 94 THR A C 1
ATOM 771 O O . THR A 1 94 ? 18.647 -5.441 -11.864 1.00 90.00 94 THR A O 1
ATOM 774 N N . LEU A 1 95 ? 17.241 -3.790 -12.398 1.00 86.81 95 LEU A N 1
ATOM 775 C CA . LEU A 1 95 ? 17.222 -3.184 -11.066 1.00 86.81 95 LEU A CA 1
ATOM 776 C C . LEU A 1 95 ? 15.887 -3.457 -10.377 1.00 86.81 95 LEU A C 1
ATOM 778 O O . LEU A 1 95 ? 14.833 -3.065 -10.859 1.00 86.81 95 LEU A O 1
ATOM 782 N N . ARG A 1 96 ? 15.940 -4.054 -9.185 1.00 80.75 96 ARG A N 1
ATOM 783 C CA . ARG A 1 96 ? 14.767 -4.258 -8.325 1.00 80.75 96 ARG A CA 1
ATOM 784 C C . ARG A 1 96 ? 14.305 -2.959 -7.659 1.00 80.75 96 ARG A C 1
ATOM 786 O O . ARG A 1 96 ? 13.135 -2.828 -7.319 1.00 80.75 96 ARG A O 1
ATOM 793 N N . ARG A 1 97 ? 15.240 -2.045 -7.371 1.00 79.06 97 ARG A N 1
ATOM 794 C CA . ARG A 1 97 ? 15.007 -0.745 -6.712 1.00 79.06 97 ARG A CA 1
ATOM 795 C C . ARG A 1 97 ? 16.061 0.276 -7.153 1.00 79.06 97 ARG A C 1
ATOM 797 O O . ARG A 1 97 ? 17.176 -0.129 -7.493 1.00 79.06 97 ARG A O 1
ATOM 804 N N . PRO A 1 98 ? 15.777 1.587 -7.091 1.00 81.75 98 PRO A N 1
ATOM 805 C CA . PRO A 1 98 ? 16.790 2.604 -7.354 1.00 81.75 98 PRO A CA 1
ATOM 806 C C . PRO A 1 98 ? 17.946 2.572 -6.343 1.00 81.75 98 PRO A C 1
ATOM 808 O O . PRO A 1 98 ? 17.730 2.469 -5.137 1.00 81.75 98 PRO A O 1
ATOM 811 N N . LYS A 1 99 ? 19.183 2.727 -6.833 1.00 84.81 99 LYS A N 1
ATOM 812 C CA . LYS A 1 99 ? 20.418 2.666 -6.022 1.00 84.81 99 LYS A CA 1
ATOM 813 C C . LYS A 1 99 ? 20.548 3.784 -4.980 1.00 84.81 99 LYS A C 1
ATOM 815 O O . LYS A 1 99 ? 21.301 3.638 -4.026 1.00 84.81 99 LYS A O 1
ATOM 820 N N . HIS A 1 100 ? 19.844 4.899 -5.173 1.00 81.44 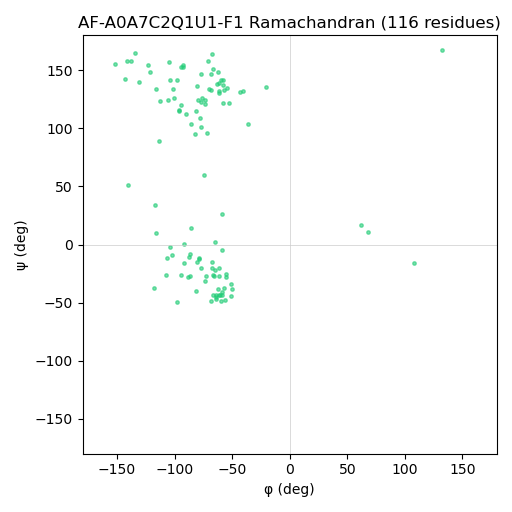100 HIS A N 1
ATOM 821 C CA . HIS A 1 100 ? 19.853 6.032 -4.245 1.00 81.44 100 HIS A CA 1
ATOM 822 C C . HIS A 1 100 ? 18.957 5.811 -3.013 1.00 81.44 100 HIS A C 1
ATOM 824 O O . HIS A 1 100 ? 19.063 6.556 -2.042 1.00 81.44 100 HIS A O 1
ATOM 830 N N . ILE A 1 101 ? 18.094 4.786 -3.016 1.00 79.75 101 ILE A N 1
ATOM 831 C CA . ILE A 1 101 ? 17.305 4.413 -1.839 1.00 79.75 101 ILE A CA 1
ATOM 832 C C . ILE A 1 101 ? 18.183 3.559 -0.923 1.00 79.75 101 ILE A C 1
ATOM 834 O O . ILE A 1 101 ? 18.561 2.442 -1.277 1.00 79.75 101 ILE A O 1
ATOM 838 N N . LYS A 1 102 ? 18.491 4.073 0.273 1.00 78.75 102 LYS A N 1
ATOM 839 C CA . LYS A 1 102 ? 19.305 3.359 1.266 1.00 78.75 102 LYS A CA 1
ATOM 840 C C . LYS A 1 102 ? 18.661 2.021 1.632 1.00 78.75 102 LYS A C 1
ATOM 842 O O . LYS A 1 102 ? 17.461 1.949 1.898 1.00 78.75 102 LYS A O 1
ATOM 847 N N . ARG A 1 103 ? 19.477 0.968 1.725 1.00 78.19 103 ARG A N 1
ATOM 848 C CA . ARG A 1 103 ? 19.066 -0.296 2.338 1.00 78.19 103 ARG A CA 1
ATOM 849 C C . ARG A 1 103 ? 19.604 -0.406 3.761 1.00 78.19 103 ARG A C 1
ATOM 851 O O . ARG A 1 103 ? 20.819 -0.343 3.939 1.00 78.19 103 ARG A O 1
ATOM 858 N N . PRO A 1 104 ? 18.741 -0.665 4.754 1.00 80.06 104 PRO A N 1
ATOM 859 C CA . PRO A 1 104 ? 19.222 -1.176 6.022 1.00 80.06 104 PRO A CA 1
ATOM 860 C C . PRO A 1 104 ? 19.785 -2.592 5.823 1.00 80.06 104 PRO A C 1
ATOM 862 O O . PRO A 1 104 ? 19.343 -3.339 4.940 1.00 80.06 104 PRO A O 1
ATOM 865 N N . VAL A 1 105 ? 20.761 -2.941 6.664 1.00 83.31 105 VAL A N 1
ATOM 866 C CA . VAL A 1 105 ? 21.266 -4.305 6.913 1.00 83.31 105 VAL A CA 1
ATOM 867 C C . VAL A 1 105 ? 21.898 -5.069 5.736 1.00 83.31 105 VAL A C 1
ATOM 869 O O . VAL A 1 105 ? 22.079 -6.278 5.834 1.00 83.31 105 VAL A O 1
ATOM 872 N N . VAL A 1 106 ? 22.280 -4.410 4.633 1.00 77.44 106 VAL A N 1
ATOM 873 C CA . VAL A 1 106 ? 23.117 -5.034 3.582 1.00 77.44 106 VAL A CA 1
ATOM 874 C C . VAL A 1 106 ? 24.145 -4.065 2.997 1.00 77.44 106 VAL A C 1
ATOM 876 O O . VAL A 1 106 ? 23.915 -2.853 3.018 1.00 77.44 106 VAL A O 1
ATOM 879 N N . PRO A 1 107 ? 25.238 -4.577 2.398 1.00 81.50 107 PRO A N 1
ATOM 880 C CA . PRO A 1 107 ? 26.174 -3.752 1.645 1.00 81.50 107 PRO A CA 1
ATOM 881 C C . PRO A 1 107 ? 25.479 -2.992 0.509 1.00 81.50 107 PRO A C 1
ATOM 883 O O . PRO A 1 107 ? 24.742 -3.585 -0.287 1.00 81.50 107 PRO A O 1
ATOM 886 N N . LEU A 1 108 ? 25.766 -1.693 0.392 1.00 84.31 108 LEU A N 1
ATOM 887 C CA . LEU A 1 108 ? 25.275 -0.813 -0.676 1.00 84.31 108 LEU A CA 1
ATOM 888 C C . LEU A 1 108 ? 26.015 -1.093 -2.004 1.00 84.31 108 LEU A C 1
ATOM 890 O O . LEU A 1 108 ? 26.684 -0.228 -2.557 1.00 84.31 108 LEU A O 1
ATOM 894 N N . SER A 1 109 ? 25.920 -2.326 -2.508 1.00 87.94 109 SER A N 1
ATOM 895 C CA . SER A 1 109 ? 26.576 -2.792 -3.741 1.00 87.94 109 SER A CA 1
ATOM 896 C C . SER A 1 109 ? 25.591 -2.920 -4.903 1.00 87.94 109 SER A C 1
ATOM 898 O O . SER A 1 109 ? 24.402 -3.137 -4.684 1.00 87.94 109 SER A O 1
ATOM 900 N N . HIS A 1 110 ? 26.076 -2.877 -6.151 1.00 87.25 110 HIS A N 1
ATOM 901 C CA . HIS A 1 110 ? 25.241 -3.062 -7.351 1.00 87.25 110 HIS A CA 1
ATOM 902 C C . HIS A 1 110 ? 24.381 -4.332 -7.283 1.00 87.25 110 HIS A C 1
ATOM 904 O O . HIS A 1 110 ? 23.182 -4.300 -7.568 1.00 87.25 110 HIS A O 1
ATOM 910 N N . LYS A 1 111 ? 24.990 -5.439 -6.845 1.00 88.31 111 LYS A N 1
ATOM 911 C CA . LYS A 1 111 ? 24.334 -6.741 -6.688 1.00 88.31 111 LYS A CA 1
ATOM 912 C C . LYS A 1 111 ? 23.123 -6.669 -5.755 1.00 88.31 111 LYS A C 1
ATOM 914 O O . LYS A 1 111 ? 22.107 -7.283 -6.046 1.00 88.31 111 LYS A O 1
ATOM 919 N N . ALA A 1 112 ? 23.188 -5.877 -4.682 1.00 86.88 112 ALA A N 1
ATOM 920 C CA . ALA A 1 112 ? 22.090 -5.737 -3.722 1.00 86.88 112 ALA A CA 1
ATOM 921 C C . ALA A 1 112 ? 20.837 -5.046 -4.299 1.00 86.88 112 ALA A C 1
ATOM 923 O O . ALA A 1 112 ? 19.748 -5.206 -3.742 1.00 86.88 112 ALA A O 1
ATOM 924 N N . TYR A 1 113 ? 20.988 -4.297 -5.398 1.00 87.56 113 TYR A N 1
ATOM 925 C CA . TYR A 1 113 ? 19.897 -3.614 -6.104 1.00 87.56 113 TYR A CA 1
ATOM 926 C C . TYR A 1 113 ? 19.456 -4.333 -7.379 1.00 87.56 113 TYR A C 1
ATOM 928 O O . TYR A 1 113 ? 18.458 -3.930 -7.972 1.00 87.56 113 TYR A O 1
ATOM 936 N N . SER A 1 114 ? 20.187 -5.360 -7.815 1.00 89.50 114 SER A N 1
ATOM 937 C CA . SER A 1 114 ? 19.949 -6.016 -9.101 1.00 89.50 114 SER A CA 1
ATOM 938 C C . SER A 1 114 ? 19.012 -7.217 -8.973 1.00 89.50 114 SER A C 1
ATOM 940 O O . SER A 1 114 ? 18.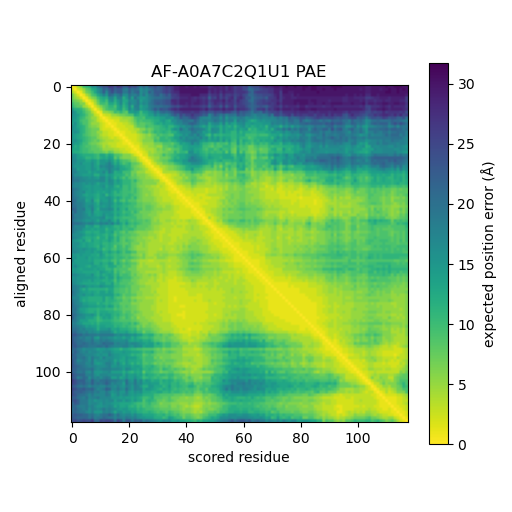942 -7.846 -7.919 1.00 89.50 114 SER A O 1
ATOM 942 N N . VAL A 1 115 ? 18.301 -7.539 -10.049 1.00 88.31 115 VAL A N 1
ATOM 943 C CA . VAL A 1 115 ? 17.469 -8.736 -10.197 1.00 88.31 115 VAL A CA 1
ATOM 944 C C . VAL A 1 115 ? 17.570 -9.243 -11.633 1.00 88.31 115 VAL A C 1
ATOM 946 O O . VAL A 1 115 ? 17.636 -8.446 -12.566 1.00 88.31 115 VAL A O 1
ATOM 949 N N . GLU A 1 116 ? 17.583 -10.562 -11.797 1.00 85.88 116 GLU A N 1
ATOM 950 C CA . GLU A 1 116 ? 17.369 -11.213 -13.088 1.00 85.88 116 GLU A CA 1
ATOM 951 C C . GLU A 1 116 ? 15.899 -11.609 -13.176 1.00 85.88 116 GLU A C 1
ATOM 953 O O . GLU A 1 116 ? 15.411 -12.400 -12.364 1.00 85.88 116 GLU A O 1
ATOM 958 N N . ILE A 1 117 ? 15.185 -11.014 -14.125 1.00 74.81 117 ILE A N 1
ATOM 959 C CA . ILE A 1 117 ? 13.779 -11.316 -14.381 1.00 74.81 117 ILE A CA 1
ATOM 960 C C . ILE A 1 117 ? 13.766 -12.439 -15.419 1.00 74.81 117 ILE A C 1
ATOM 962 O O . ILE A 1 117 ? 14.241 -12.243 -16.537 1.00 74.81 117 ILE A O 1
ATOM 966 N N . LYS A 1 118 ? 13.315 -13.624 -15.000 1.00 69.25 118 LYS A N 1
ATOM 967 C CA . LYS A 1 118 ? 13.169 -14.808 -15.855 1.00 69.25 118 LYS A CA 1
ATOM 968 C C . LYS A 1 118 ? 11.786 -14.856 -16.480 1.00 69.25 118 LYS A C 1
ATOM 970 O O . LYS A 1 118 ? 10.827 -14.489 -15.764 1.00 69.25 118 LYS A O 1
#

Sequence (118 aa):
QGMQERRDSWQFKEYNKDLDNIWWDGLSGSWQNAVAASHPDPVAGNHAWHQKVSIEPAGKEDQIGDIWVNYENNMKVYQAWRDKLTRPLAKGDTLRRPKHIKRPVVPLSHKAYSVEIK

pLDDT: mean 80.14, std 12.05, range [40.38, 94.94]

Secondary structure (DSSP, 8-state):
--S-S--S--TTTTT-TTGGG--S-TTSS--HHHHSPP-B-TTT-PBP--------PPPTT--TTSS---HHHHHHHHHHHHHHTSPPPPTT--BSS-TTSPPTTS---HHHHB----